Protein AF-A0AA37TZ13-F1 (a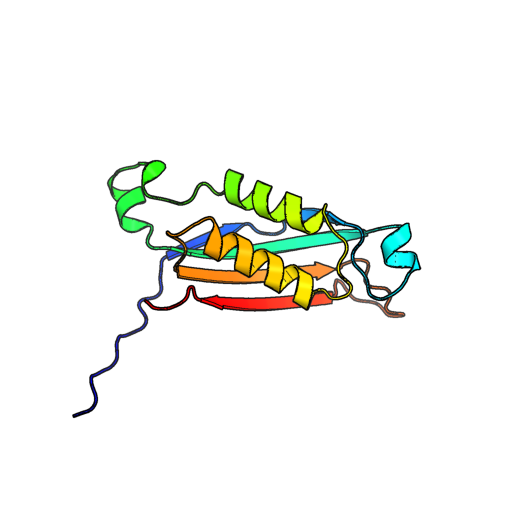fdb_monomer)

Foldseek 3Di:
DDDDDPPPPQADKDKDFFQKAWAQAAQDPVSNVPTDIKTKMKIFGAHCVVCVVVVDPVRDDDVVVLSVQLRCLRHDDYYHDLVVSQVVSQCSCVVVPVRGQKMKMKMWDCPPPDPDDDRIDMDIDIDGRDDD

Structure (mmCIF, N/CA/C/O backbone):
data_AF-A0AA37TZ13-F1
#
_entry.id   AF-A0AA37TZ13-F1
#
loop_
_atom_site.group_PDB
_atom_site.id
_atom_site.type_symbol
_atom_site.label_atom_id
_atom_site.label_alt_id
_atom_site.label_comp_id
_atom_site.label_asym_id
_atom_site.label_entity_id
_atom_site.label_seq_id
_atom_site.pdbx_PDB_ins_code
_atom_site.Cartn_x
_atom_site.Cartn_y
_atom_site.Cartn_z
_atom_site.occupancy
_atom_site.B_iso_or_equiv
_atom_site.auth_seq_id
_atom_site.auth_comp_id
_atom_site.auth_asym_id
_atom_site.auth_atom_id
_atom_site.pdbx_PDB_model_num
ATOM 1 N N . MET A 1 1 ? 8.936 -15.110 36.360 1.00 37.03 1 MET A N 1
ATOM 2 C CA . MET A 1 1 ? 7.497 -14.963 36.053 1.00 37.03 1 MET A CA 1
ATOM 3 C C . MET A 1 1 ? 7.391 -14.174 34.759 1.00 37.03 1 MET A C 1
ATOM 5 O O . MET A 1 1 ? 7.415 -12.952 34.793 1.00 37.03 1 MET A O 1
ATOM 9 N N . ASN A 1 2 ? 7.397 -14.872 33.621 1.00 35.38 2 ASN A N 1
ATOM 10 C CA . ASN A 1 2 ? 7.203 -14.239 32.319 1.00 35.38 2 ASN A CA 1
ATOM 11 C C . ASN A 1 2 ? 5.722 -13.897 32.187 1.00 35.38 2 ASN A C 1
ATOM 13 O O . ASN A 1 2 ? 4.879 -14.779 32.347 1.00 35.38 2 ASN A O 1
ATOM 17 N N . LYS A 1 3 ? 5.426 -12.617 31.952 1.00 43.28 3 LYS A N 1
ATOM 18 C CA . LYS A 1 3 ? 4.081 -12.150 31.627 1.00 43.28 3 LYS A CA 1
ATOM 19 C C . LYS A 1 3 ? 3.630 -12.870 30.356 1.00 43.28 3 LYS A C 1
ATOM 21 O O . LYS A 1 3 ? 4.223 -12.696 29.297 1.00 43.28 3 LYS A O 1
ATOM 26 N N . THR A 1 4 ? 2.620 -13.712 30.527 1.00 46.75 4 THR A N 1
ATOM 27 C CA . THR A 1 4 ? 1.656 -14.175 29.527 1.00 46.75 4 THR A CA 1
ATOM 28 C C . THR A 1 4 ? 1.424 -13.041 28.525 1.00 46.75 4 THR A C 1
ATOM 30 O O . THR A 1 4 ? 1.031 -11.950 28.915 1.00 46.75 4 THR A O 1
ATOM 33 N N . GLY A 1 5 ? 1.849 -13.194 27.274 1.00 44.72 5 GLY A N 1
ATOM 34 C CA . GLY A 1 5 ? 0.934 -13.722 26.272 1.00 44.72 5 GLY A CA 1
ATOM 35 C C . GLY A 1 5 ? -0.225 -12.751 26.052 1.00 44.72 5 GLY A C 1
ATOM 36 O O . GLY A 1 5 ? -1.370 -13.137 26.259 1.00 44.72 5 GLY A O 1
ATOM 37 N N . GLU A 1 6 ? 0.063 -11.493 25.695 1.00 51.00 6 GLU A N 1
ATOM 38 C CA . GLU A 1 6 ? -0.926 -10.686 24.983 1.00 51.00 6 GLU A CA 1
ATOM 39 C C . GLU A 1 6 ? -1.193 -11.429 23.680 1.00 51.00 6 GLU A C 1
ATOM 41 O O . GLU A 1 6 ? -0.370 -11.448 22.767 1.00 51.00 6 GLU A O 1
ATOM 46 N N . THR A 1 7 ? -2.300 -12.163 23.655 1.00 47.97 7 THR A N 1
ATOM 47 C CA . THR A 1 7 ? -2.877 -12.671 22.419 1.00 47.97 7 THR A CA 1
ATOM 48 C C . THR A 1 7 ? -3.028 -11.450 21.527 1.00 47.97 7 THR A C 1
ATOM 50 O O . THR A 1 7 ? -3.784 -10.549 21.883 1.00 47.97 7 THR A O 1
ATOM 53 N N . ASP A 1 8 ? -2.250 -11.384 20.448 1.00 55.31 8 ASP A N 1
ATOM 54 C CA . ASP A 1 8 ? -2.372 -10.361 19.413 1.00 55.31 8 ASP A CA 1
ATOM 55 C C . ASP A 1 8 ? -3.809 -10.494 18.901 1.00 55.31 8 ASP A C 1
ATOM 57 O O . ASP A 1 8 ? -4.141 -11.421 18.157 1.00 55.31 8 ASP A O 1
ATOM 61 N N . VAL A 1 9 ? -4.719 -9.693 19.460 1.00 58.94 9 VAL A N 1
ATOM 62 C CA . VAL A 1 9 ? -6.111 -9.690 19.033 1.00 58.94 9 VAL A CA 1
ATOM 63 C C . VAL A 1 9 ? -6.035 -9.286 17.573 1.00 58.94 9 VAL A C 1
ATOM 65 O O . VAL A 1 9 ? -5.458 -8.242 17.270 1.00 58.94 9 VAL A O 1
ATOM 68 N N . LEU A 1 10 ? -6.533 -10.138 16.672 1.00 67.62 10 LEU A N 1
ATOM 69 C CA . LEU A 1 10 ? -6.667 -9.775 15.266 1.00 67.62 10 LEU A CA 1
ATOM 70 C C . LEU A 1 10 ? -7.465 -8.471 15.230 1.00 67.62 10 LEU A C 1
ATOM 72 O O . LEU A 1 10 ? -8.646 -8.465 15.569 1.00 67.62 10 LEU A O 1
ATOM 76 N N . LEU A 1 11 ? -6.781 -7.368 14.928 1.00 82.75 11 LEU A N 1
ATOM 77 C CA . LEU A 1 11 ? -7.411 -6.069 14.749 1.00 82.75 11 LEU A CA 1
ATOM 78 C C . LEU A 1 11 ? -8.295 -6.123 13.502 1.00 82.75 11 LEU A C 1
ATOM 80 O O . LEU A 1 11 ? -8.002 -6.874 12.567 1.00 82.75 11 LEU A O 1
ATOM 84 N N . ASP A 1 12 ? -9.355 -5.316 13.492 1.00 95.62 12 ASP A N 1
ATOM 85 C CA . ASP 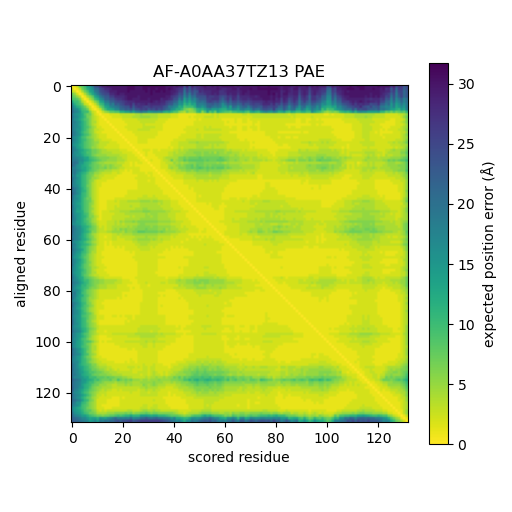A 1 12 ? -10.164 -5.128 12.292 1.00 95.62 12 ASP A CA 1
ATOM 86 C C . ASP A 1 12 ? -9.334 -4.436 11.196 1.00 95.62 12 ASP A C 1
ATOM 88 O O . ASP A 1 12 ? -8.225 -3.935 11.423 1.00 95.62 12 ASP A O 1
ATOM 92 N N . GLU A 1 13 ? -9.869 -4.409 9.976 1.00 96.44 13 GLU A N 1
ATOM 93 C CA . GLU A 1 13 ? -9.117 -3.971 8.808 1.00 96.44 13 GLU A CA 1
ATOM 94 C C . GLU A 1 13 ? -9.945 -3.098 7.863 1.00 96.44 13 GLU A C 1
ATOM 96 O O . GLU A 1 13 ? -11.090 -3.411 7.534 1.00 96.44 13 GLU A O 1
ATOM 101 N N . ILE A 1 14 ? -9.320 -2.028 7.365 1.00 98.06 14 ILE A N 1
ATOM 102 C CA . ILE A 1 14 ? -9.751 -1.323 6.152 1.00 98.06 14 ILE A CA 1
ATOM 103 C C . ILE A 1 14 ? -8.751 -1.644 5.042 1.00 98.06 14 ILE A C 1
ATOM 105 O O . ILE A 1 14 ? -7.546 -1.463 5.222 1.00 98.06 14 ILE A O 1
ATOM 109 N N . ALA A 1 15 ? -9.241 -2.062 3.874 1.00 98.56 15 ALA A N 1
ATOM 110 C CA . ALA A 1 15 ? -8.400 -2.373 2.723 1.00 98.56 15 ALA A CA 1
ATOM 111 C C . ALA A 1 15 ? -8.684 -1.446 1.532 1.00 98.56 15 ALA A C 1
ATOM 113 O O . ALA A 1 15 ? -9.830 -1.288 1.108 1.00 98.56 15 ALA A O 1
ATOM 114 N N . LEU A 1 16 ? -7.624 -0.876 0.954 1.00 98.75 16 LEU A N 1
ATOM 115 C CA . LEU A 1 16 ? -7.665 -0.156 -0.320 1.00 98.75 16 LEU A CA 1
ATOM 116 C C . LEU A 1 16 ? -6.916 -0.999 -1.344 1.00 98.75 16 LEU A C 1
ATOM 118 O O . LEU A 1 16 ? -5.692 -1.079 -1.288 1.00 98.75 16 LEU A O 1
ATOM 122 N N . LEU A 1 17 ? -7.630 -1.650 -2.259 1.00 98.75 17 LEU A N 1
ATOM 123 C CA . LEU A 1 17 ? -7.041 -2.639 -3.162 1.00 98.75 17 LEU A CA 1
ATOM 124 C C . LEU A 1 17 ? -6.910 -2.104 -4.584 1.00 98.75 17 LEU A C 1
ATOM 126 O O . LEU A 1 17 ? -7.843 -1.520 -5.134 1.00 98.75 17 LEU A O 1
ATOM 130 N N . GLY A 1 18 ? -5.762 -2.368 -5.204 1.00 98.50 18 GLY A N 1
ATOM 131 C CA . GLY A 1 18 ? -5.571 -2.160 -6.634 1.00 98.50 18 GLY A CA 1
ATOM 132 C C . GLY A 1 18 ? -5.605 -0.697 -7.074 1.00 98.50 18 GLY A C 1
ATOM 133 O O . GLY A 1 18 ? -6.014 -0.426 -8.204 1.00 98.50 18 GLY A O 1
ATOM 134 N N . MET A 1 19 ? -5.193 0.243 -6.219 1.00 98.75 19 MET A N 1
ATOM 135 C CA . MET A 1 19 ? -5.107 1.663 -6.567 1.00 98.75 19 MET A CA 1
ATOM 136 C C . MET A 1 19 ? -4.078 1.856 -7.680 1.00 98.75 19 MET A C 1
ATOM 138 O O . MET A 1 19 ? -2.949 1.384 -7.562 1.00 98.75 19 MET A O 1
ATOM 142 N N . ARG A 1 20 ? -4.454 2.521 -8.775 1.00 98.69 20 ARG A N 1
ATOM 143 C CA . ARG A 1 20 ? -3.611 2.626 -9.975 1.00 98.69 20 ARG A CA 1
ATOM 144 C C . ARG A 1 20 ? -3.141 4.052 -10.171 1.00 98.69 20 ARG A C 1
ATOM 146 O O . ARG A 1 20 ? -3.960 4.948 -10.341 1.00 98.69 20 ARG A O 1
ATOM 153 N N . PHE A 1 21 ? -1.829 4.217 -10.256 1.00 98.62 21 PHE A N 1
ATOM 154 C CA . PHE A 1 21 ? -1.184 5.514 -10.427 1.00 98.62 21 PHE A CA 1
ATOM 155 C C . PHE A 1 21 ? -0.178 5.463 -11.571 1.00 98.62 21 PHE A C 1
ATOM 157 O O . PHE A 1 21 ? 0.329 4.389 -11.911 1.00 98.62 21 PHE A O 1
ATOM 164 N N . TYR A 1 22 ? 0.123 6.619 -12.162 1.00 98.38 22 TYR A N 1
ATOM 165 C CA . TYR A 1 22 ? 1.224 6.754 -13.112 1.00 98.38 22 TYR A CA 1
ATOM 166 C C . TYR A 1 22 ? 2.406 7.425 -12.419 1.00 98.38 22 TYR A C 1
ATOM 168 O O . TYR A 1 22 ? 2.286 8.547 -11.940 1.00 98.38 22 TYR A O 1
ATOM 176 N N . GLY A 1 23 ? 3.541 6.738 -12.369 1.00 97.69 23 GLY A N 1
ATOM 177 C CA . GLY A 1 23 ? 4.727 7.212 -11.666 1.00 97.69 23 GLY A CA 1
ATOM 178 C C . GLY A 1 23 ? 5.984 7.050 -12.505 1.00 97.69 23 GLY A C 1
ATOM 179 O O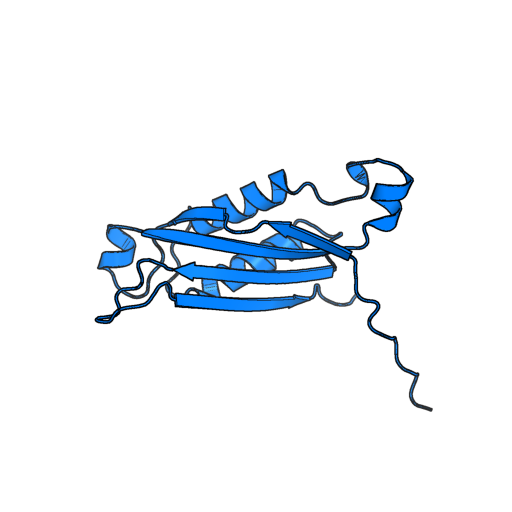 . GLY A 1 23 ? 6.020 6.312 -13.491 1.00 97.69 23 GLY A O 1
ATOM 180 N N . TYR A 1 24 ? 7.046 7.713 -12.068 1.00 98.00 24 TYR A N 1
ATOM 181 C CA . TYR A 1 24 ? 8.339 7.732 -12.755 1.00 98.00 24 TYR A CA 1
ATOM 182 C C . TYR A 1 24 ? 9.416 6.998 -11.944 1.00 98.00 24 TYR A C 1
ATOM 184 O O . TYR A 1 24 ? 10.590 7.353 -11.980 1.00 98.00 24 TYR A O 1
ATOM 192 N N . HIS A 1 25 ? 9.027 5.981 -11.166 1.00 97.62 25 HIS A N 1
ATOM 193 C CA . HIS A 1 25 ? 9.958 5.178 -10.369 1.00 97.62 25 HIS A CA 1
ATOM 194 C C . HIS A 1 25 ? 10.653 4.106 -11.221 1.00 97.62 25 HIS A C 1
ATOM 196 O O . HIS A 1 25 ? 10.075 3.534 -12.146 1.00 97.62 25 HIS A O 1
ATOM 202 N N . GLY A 1 26 ? 11.890 3.768 -10.870 1.00 96.50 26 GLY A N 1
ATOM 203 C CA . GLY A 1 26 ? 12.646 2.733 -11.568 1.00 96.50 26 GLY A CA 1
ATOM 204 C C . GLY A 1 26 ? 14.150 2.854 -11.386 1.00 96.50 26 GLY A C 1
ATOM 205 O O . GLY A 1 26 ? 14.697 3.941 -11.158 1.00 96.50 26 GLY A O 1
ATOM 206 N N . ALA A 1 27 ? 14.831 1.715 -11.485 1.00 94.50 27 ALA A N 1
ATOM 207 C CA . ALA A 1 27 ? 16.279 1.642 -11.361 1.00 94.50 27 ALA A CA 1
ATOM 208 C C . ALA A 1 27 ? 16.958 2.157 -12.635 1.00 94.50 27 ALA A C 1
ATOM 210 O O . ALA A 1 27 ? 17.990 2.833 -12.547 1.00 94.50 27 ALA A O 1
ATOM 211 N N . TYR A 1 28 ? 16.347 1.916 -13.796 1.00 94.12 28 TYR A N 1
ATOM 212 C CA . TYR A 1 28 ? 16.877 2.314 -15.094 1.00 94.12 28 TYR A CA 1
ATOM 213 C C . TYR A 1 28 ? 16.391 3.705 -15.500 1.00 94.12 28 TYR A C 1
ATOM 215 O O . TYR A 1 28 ? 15.2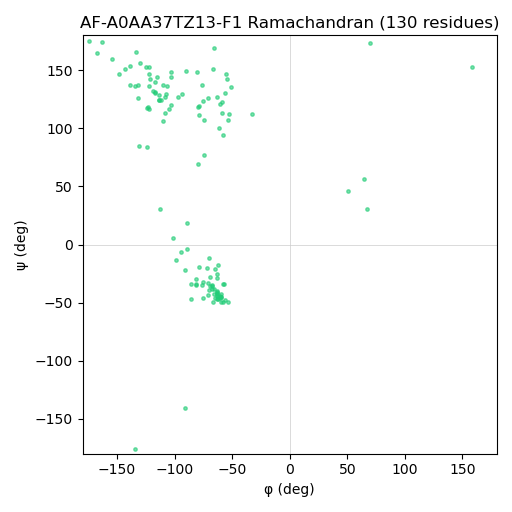99 4.138 -15.142 1.00 94.12 28 TYR A O 1
ATOM 223 N N . GLU A 1 29 ? 17.218 4.428 -16.251 1.00 91.88 29 GLU A N 1
ATOM 224 C CA . GLU A 1 29 ? 16.912 5.800 -16.660 1.00 91.88 29 GLU A CA 1
ATOM 225 C C . GLU A 1 29 ? 15.671 5.885 -17.554 1.00 91.88 29 GLU A C 1
ATOM 227 O O . GLU A 1 29 ? 14.808 6.724 -17.306 1.00 91.88 29 GLU A O 1
ATOM 232 N N . GLY A 1 30 ? 15.528 4.967 -18.517 1.00 91.19 30 GLY A N 1
ATOM 233 C CA . GLY A 1 30 ? 14.366 4.930 -19.409 1.00 91.19 30 GLY A CA 1
ATOM 234 C C . GLY A 1 30 ? 13.034 4.808 -18.661 1.00 91.19 30 GLY A C 1
ATOM 235 O O . GLY A 1 30 ? 12.053 5.431 -19.054 1.00 91.19 30 GLY A O 1
ATOM 236 N N . GLU A 1 31 ? 13.010 4.096 -17.529 1.00 92.44 31 GLU A N 1
ATOM 237 C CA . GLU A 1 31 ? 11.812 3.994 -16.685 1.00 92.44 31 GLU A CA 1
ATOM 238 C C . GLU A 1 31 ? 11.434 5.335 -16.054 1.00 92.44 31 GLU A C 1
ATOM 240 O O . GLU A 1 31 ? 10.254 5.657 -15.957 1.00 92.44 31 GLU A O 1
ATOM 245 N N . ARG A 1 32 ? 12.429 6.128 -15.638 1.00 91.69 32 ARG A N 1
ATOM 246 C CA . ARG A 1 32 ? 12.208 7.432 -14.998 1.00 91.69 32 ARG A CA 1
ATOM 247 C C . ARG A 1 32 ? 11.875 8.538 -15.996 1.00 91.69 32 ARG A C 1
ATOM 249 O O . ARG A 1 32 ? 11.328 9.555 -15.593 1.00 91.69 32 ARG A O 1
ATOM 256 N N . GLN A 1 33 ? 12.202 8.351 -17.273 1.00 92.00 33 GLN A N 1
ATOM 257 C CA . GLN A 1 33 ? 11.837 9.284 -18.342 1.00 92.00 33 GLN A CA 1
ATOM 258 C C . GLN A 1 33 ? 10.437 8.996 -18.896 1.00 92.00 33 GLN A C 1
ATOM 260 O O . GLN A 1 33 ? 9.638 9.914 -19.049 1.00 92.00 33 GLN A O 1
ATOM 265 N N . LEU A 1 34 ? 10.130 7.728 -19.188 1.00 95.12 34 LEU A N 1
ATOM 266 C CA . LEU A 1 34 ? 8.844 7.340 -19.778 1.00 95.12 34 LEU A CA 1
ATOM 267 C C . LEU A 1 34 ? 7.735 7.226 -18.728 1.00 95.12 34 LEU A C 1
ATOM 269 O O . LEU A 1 34 ? 6.580 7.542 -19.011 1.00 95.12 34 LEU A O 1
ATOM 273 N N . GLY A 1 35 ? 8.082 6.787 -17.518 1.00 96.31 35 GLY A N 1
ATOM 274 C CA . GLY A 1 35 ? 7.120 6.420 -16.488 1.00 96.31 35 GLY A CA 1
ATOM 275 C C . GLY A 1 35 ? 6.360 5.135 -16.819 1.00 96.31 35 GLY A C 1
ATOM 276 O O . GLY A 1 35 ? 6.514 4.535 -17.885 1.00 96.31 35 GLY A O 1
ATOM 277 N N . GLN A 1 36 ? 5.562 4.676 -15.862 1.00 97.56 36 GLN A N 1
ATOM 278 C CA . GLN A 1 36 ? 4.707 3.500 -16.008 1.00 97.56 36 GLN A CA 1
ATOM 279 C C . GLN A 1 36 ? 3.621 3.470 -14.929 1.00 97.56 36 GLN A C 1
ATOM 281 O O . GLN A 1 36 ? 3.611 4.276 -13.997 1.00 97.56 36 GLN A O 1
ATOM 286 N N . ARG A 1 37 ? 2.703 2.504 -15.043 1.00 97.69 37 ARG A N 1
ATOM 287 C CA . ARG A 1 37 ? 1.689 2.258 -14.015 1.00 97.69 37 ARG A CA 1
ATOM 288 C C . ARG A 1 37 ? 2.287 1.529 -12.814 1.00 97.69 37 ARG A C 1
ATOM 290 O O . ARG A 1 37 ? 3.001 0.543 -12.987 1.00 97.69 37 ARG A O 1
ATOM 297 N N . PHE A 1 38 ? 1.901 1.972 -11.625 1.00 98.62 38 PHE A N 1
ATOM 298 C CA . PHE A 1 38 ? 2.103 1.277 -10.357 1.00 98.62 38 PHE A CA 1
ATOM 299 C C . PHE A 1 38 ? 0.736 0.946 -9.771 1.00 98.62 38 PHE A C 1
ATOM 301 O O . PHE A 1 38 ? -0.192 1.756 -9.862 1.00 98.62 38 PHE A O 1
ATOM 308 N N . ILE A 1 39 ? 0.611 -0.250 -9.204 1.00 98.81 39 ILE A N 1
ATOM 309 C CA . ILE A 1 39 ? -0.608 -0.689 -8.526 1.00 98.81 39 ILE A CA 1
ATOM 310 C C . ILE A 1 39 ? -0.281 -0.831 -7.047 1.00 98.81 39 ILE A C 1
ATOM 312 O O . ILE A 1 39 ? 0.669 -1.524 -6.699 1.00 98.81 39 ILE A O 1
ATOM 316 N N . VAL A 1 40 ? -1.027 -0.151 -6.184 1.00 98.88 40 VAL A N 1
ATOM 317 C CA . VAL A 1 40 ? -0.802 -0.164 -4.738 1.00 98.88 40 VAL A CA 1
ATOM 318 C C . VAL A 1 40 ? -2.023 -0.732 -4.037 1.00 98.88 40 VAL A C 1
ATOM 320 O O . VAL A 1 40 ? -3.148 -0.302 -4.295 1.00 98.88 40 VAL A O 1
ATOM 323 N N . SER A 1 41 ? -1.788 -1.668 -3.123 1.00 98.94 41 SER A N 1
ATOM 324 C CA . SER A 1 41 ? -2.806 -2.182 -2.212 1.00 98.94 41 SER A CA 1
ATOM 325 C C . SER A 1 41 ? -2.360 -1.983 -0.768 1.00 98.94 41 SER A C 1
ATOM 327 O O . SER A 1 41 ? -1.200 -2.238 -0.436 1.00 98.94 41 SER A O 1
ATOM 329 N N . LEU A 1 42 ? -3.277 -1.525 0.080 1.00 98.88 42 LEU A N 1
ATOM 330 C CA . LEU A 1 42 ? -3.064 -1.326 1.508 1.00 98.88 42 LEU A CA 1
ATOM 331 C C . LEU A 1 42 ? -4.053 -2.151 2.316 1.00 98.88 42 LEU A C 1
ATOM 333 O O . LEU A 1 42 ? -5.232 -2.210 1.972 1.00 98.88 42 LEU A O 1
ATOM 337 N N . TRP A 1 43 ? -3.569 -2.688 3.429 1.00 98.62 43 TRP A N 1
ATOM 338 C CA . TRP A 1 43 ? -4.385 -3.255 4.495 1.00 98.62 43 TRP A CA 1
ATOM 339 C C . TRP A 1 43 ? -4.019 -2.546 5.795 1.00 98.62 43 TRP A C 1
ATOM 341 O O . TRP A 1 43 ? -2.853 -2.567 6.199 1.00 98.62 43 TRP A O 1
ATOM 351 N N . LEU A 1 44 ? -4.986 -1.852 6.386 1.00 98.12 44 LEU A N 1
ATOM 352 C CA . LEU A 1 44 ? -4.807 -0.967 7.533 1.00 98.12 44 LEU A CA 1
ATOM 353 C C . LEU A 1 44 ? -5.426 -1.633 8.760 1.00 98.12 44 LEU A C 1
ATOM 355 O O . LEU A 1 44 ? -6.646 -1.760 8.817 1.00 98.12 44 LEU A O 1
ATOM 359 N N . SER A 1 45 ? -4.610 -2.019 9.739 1.00 97.50 45 SER A N 1
ATOM 360 C CA . SER A 1 45 ? -5.108 -2.592 10.993 1.00 97.50 45 SER A CA 1
ATOM 361 C C . SER A 1 45 ? -5.584 -1.479 11.924 1.00 97.50 45 SER A C 1
ATOM 363 O O . SER A 1 45 ? -4.785 -0.627 12.335 1.00 97.50 45 SER A O 1
ATOM 365 N N . ILE A 1 46 ? -6.866 -1.490 12.274 1.00 94.81 46 ILE A N 1
ATOM 366 C CA . ILE A 1 46 ? -7.557 -0.449 13.045 1.00 94.81 46 ILE A CA 1
ATOM 367 C C . ILE A 1 46 ? -8.670 -1.093 13.884 1.00 94.81 46 ILE A C 1
ATOM 369 O O . ILE A 1 46 ? -9.268 -2.070 13.466 1.00 94.81 46 ILE A O 1
ATOM 373 N N . ASP A 1 47 ? -8.954 -0.569 15.077 1.00 94.81 47 ASP A N 1
ATOM 374 C CA . ASP A 1 47 ? -10.157 -0.959 15.829 1.00 94.81 47 ASP A CA 1
ATOM 375 C C . ASP A 1 47 ? -11.368 -0.220 15.244 1.00 94.81 47 ASP A C 1
ATOM 377 O O . ASP A 1 47 ? -11.463 1.007 15.361 1.00 94.81 47 ASP A O 1
ATOM 381 N N . LEU A 1 48 ? -12.275 -0.952 14.593 1.00 96.12 48 LEU A N 1
ATOM 382 C CA . LEU A 1 48 ? -13.456 -0.378 13.941 1.00 96.12 48 LEU A CA 1
ATOM 383 C C . LEU A 1 48 ? -14.695 -0.404 14.830 1.00 96.12 48 LEU A C 1
ATOM 385 O O . LEU A 1 48 ? -15.723 0.175 14.463 1.00 96.12 48 LEU A O 1
ATOM 389 N N . ARG A 1 49 ? -14.622 -1.035 16.004 1.00 95.56 49 ARG A N 1
ATOM 390 C CA . ARG A 1 49 ? -15.789 -1.284 16.849 1.00 95.56 49 ARG A CA 1
ATOM 391 C C . ARG A 1 49 ? -16.506 0.003 17.234 1.00 95.56 49 ARG A C 1
ATOM 393 O O . ARG A 1 49 ? -17.716 0.104 17.065 1.00 95.56 49 ARG A O 1
ATOM 400 N N . ARG A 1 50 ? -15.759 1.002 17.715 1.00 95.50 50 ARG A N 1
ATOM 401 C CA . ARG A 1 50 ? -16.337 2.281 18.163 1.00 95.50 50 ARG A CA 1
ATOM 402 C C . ARG A 1 50 ? -17.012 3.042 17.027 1.00 95.50 50 ARG A C 1
ATOM 404 O O . ARG A 1 50 ? -18.081 3.603 17.235 1.00 95.50 50 ARG A O 1
ATOM 411 N N . ALA A 1 51 ? -16.396 3.054 15.845 1.00 97.00 51 ALA A N 1
ATOM 412 C CA . ALA A 1 51 ? -16.977 3.687 14.669 1.00 97.00 51 ALA A CA 1
ATOM 413 C C . ALA A 1 51 ? -18.251 2.964 14.218 1.00 97.00 51 ALA A C 1
ATOM 415 O O . ALA A 1 51 ? -19.242 3.621 13.930 1.00 97.00 51 ALA A O 1
ATOM 416 N N . GLY A 1 52 ? -18.253 1.626 14.223 1.00 97.69 52 GLY A N 1
ATOM 417 C CA . GLY A 1 52 ? -19.421 0.824 13.850 1.00 97.69 52 GLY A CA 1
ATOM 418 C C . GLY A 1 52 ? -20.583 0.908 14.845 1.00 97.69 52 GLY A C 1
ATOM 419 O O . GLY A 1 52 ? -21.736 0.912 14.431 1.00 97.69 52 GLY A O 1
ATOM 420 N N . GLU A 1 53 ? -20.302 1.003 16.148 1.00 98.06 53 GLU A N 1
ATOM 421 C CA . GLU A 1 53 ? -21.334 1.171 17.184 1.00 98.06 53 GLU A CA 1
ATOM 422 C C . GLU A 1 53 ? -21.971 2.572 17.155 1.00 98.06 53 GLU A C 1
ATOM 424 O O . GLU A 1 53 ? -23.152 2.713 17.471 1.00 98.06 53 GLU A O 1
ATOM 429 N N . ALA A 1 54 ? -21.199 3.601 16.789 1.00 97.94 54 ALA A N 1
ATOM 430 C CA . ALA A 1 54 ? -21.644 4.996 16.793 1.00 97.94 54 ALA A CA 1
ATOM 431 C C . ALA A 1 54 ? -22.083 5.533 15.419 1.00 97.94 54 ALA A C 1
ATOM 433 O O . ALA A 1 54 ? -22.670 6.610 15.371 1.00 97.94 54 ALA A O 1
ATOM 434 N N . ASP A 1 55 ? -21.783 4.814 14.334 1.00 97.00 55 ASP A N 1
ATOM 435 C CA . ASP A 1 55 ? -21.939 5.272 12.946 1.00 97.00 55 ASP A CA 1
ATOM 436 C C . ASP A 1 55 ? -21.296 6.656 12.700 1.00 97.00 55 ASP A C 1
ATOM 438 O O . ASP A 1 55 ? -21.896 7.568 12.133 1.00 97.00 55 ASP A O 1
ATOM 442 N N . ASP A 1 56 ? -2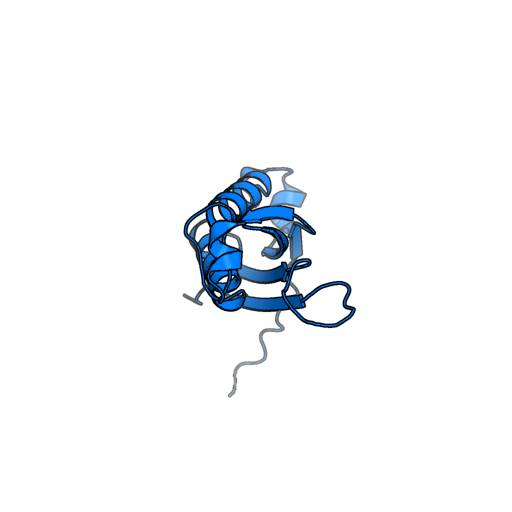0.061 6.834 13.187 1.00 95.19 56 ASP A N 1
ATOM 443 C CA . ASP A 1 56 ? -19.350 8.121 13.177 1.00 95.19 56 ASP A CA 1
ATOM 444 C C . ASP A 1 56 ? -18.008 8.031 12.433 1.00 95.19 56 ASP A C 1
ATOM 446 O O . ASP A 1 56 ? -17.071 7.344 12.856 1.00 95.19 56 ASP A O 1
ATOM 450 N N . LEU A 1 57 ? -17.894 8.789 11.336 1.00 92.94 57 LEU A N 1
ATOM 451 C CA . LEU A 1 57 ? -16.681 8.886 10.519 1.00 92.94 57 LEU A CA 1
ATOM 452 C C . LEU A 1 57 ? -15.493 9.484 11.295 1.00 92.94 57 LEU A C 1
ATOM 454 O O . LEU A 1 57 ? -14.344 9.176 10.983 1.00 92.94 57 LEU A O 1
ATOM 458 N N . GLY A 1 58 ? -15.750 10.294 12.326 1.00 93.62 58 GLY A N 1
ATOM 459 C CA . GLY A 1 58 ? -14.723 10.868 13.197 1.00 93.62 58 GLY A CA 1
ATOM 460 C C . GLY A 1 58 ? -14.043 9.851 14.120 1.00 93.62 58 GLY A C 1
ATOM 461 O O . GLY A 1 58 ? -13.024 10.170 14.734 1.00 93.62 58 GLY A O 1
ATOM 462 N N . LEU A 1 59 ? -14.581 8.630 14.218 1.00 95.06 59 LEU A N 1
ATOM 463 C CA . LEU A 1 59 ? -14.026 7.538 15.024 1.00 95.06 59 LEU A CA 1
ATOM 464 C C . LEU A 1 59 ? -13.263 6.496 14.194 1.00 95.06 59 LEU A C 1
ATOM 466 O O . LEU A 1 59 ? -12.835 5.481 14.742 1.00 95.06 59 LEU A O 1
ATOM 470 N N . THR A 1 60 ? -13.085 6.731 12.893 1.00 96.50 60 THR A N 1
ATOM 471 C CA . THR A 1 60 ? -12.338 5.851 11.987 1.00 96.50 60 THR A CA 1
ATOM 472 C C . THR A 1 60 ? -11.390 6.654 11.094 1.00 96.50 60 THR A C 1
ATOM 474 O O . THR A 1 60 ? -11.223 7.863 11.246 1.00 96.50 60 THR A O 1
ATOM 477 N N . VAL A 1 61 ? -10.723 5.971 10.169 1.00 96.38 61 VAL A N 1
ATOM 478 C CA . VAL A 1 61 ? -9.879 6.586 9.147 1.00 96.38 61 VAL A CA 1
ATOM 479 C C . VAL A 1 61 ? -10.692 6.814 7.880 1.00 96.38 61 VAL A C 1
ATOM 481 O O . VAL A 1 61 ? -11.310 5.894 7.342 1.00 96.38 61 VAL A O 1
ATOM 484 N N . ASN A 1 62 ? -10.629 8.035 7.355 1.00 97.31 62 ASN A N 1
ATOM 485 C CA . ASN A 1 62 ? -11.165 8.347 6.040 1.00 97.31 62 ASN A CA 1
ATOM 486 C C . ASN A 1 62 ? -10.249 7.774 4.946 1.00 97.31 62 ASN A C 1
ATOM 488 O O . ASN A 1 62 ? -9.163 8.287 4.672 1.00 97.31 62 ASN A O 1
ATOM 492 N N . TYR A 1 63 ? -10.697 6.709 4.286 1.00 96.12 63 TYR A N 1
ATOM 493 C CA . TYR A 1 63 ? -9.944 6.056 3.215 1.00 96.12 63 TYR A CA 1
ATOM 494 C C . TYR A 1 63 ? -9.737 6.950 1.978 1.00 96.12 63 TYR A C 1
ATOM 496 O O . TYR A 1 63 ? -8.798 6.708 1.221 1.00 96.12 63 TYR A O 1
ATOM 504 N N . ALA A 1 64 ? -10.548 7.995 1.766 1.00 98.12 64 ALA A N 1
ATOM 505 C CA . ALA A 1 64 ? -10.306 8.955 0.686 1.00 98.12 64 ALA A CA 1
ATOM 506 C C . ALA A 1 64 ? -9.030 9.776 0.942 1.00 98.12 64 ALA A C 1
ATOM 508 O O . ALA A 1 64 ? -8.245 10.001 0.019 1.00 98.12 64 ALA A O 1
ATOM 509 N N . ASP A 1 65 ? -8.781 10.144 2.201 1.00 98.44 65 ASP A N 1
ATOM 510 C CA . ASP A 1 65 ? -7.569 10.865 2.596 1.00 98.44 65 ASP A CA 1
ATOM 511 C C . ASP A 1 65 ? -6.338 9.952 2.495 1.00 98.44 65 ASP A C 1
ATOM 513 O O . ASP A 1 65 ? -5.293 10.367 1.990 1.00 98.44 65 ASP A O 1
ATOM 517 N N . VAL A 1 66 ? -6.475 8.671 2.869 1.00 98.69 66 VAL A N 1
ATOM 518 C CA . VAL A 1 66 ? -5.416 7.663 2.670 1.00 98.69 66 VAL A CA 1
ATOM 519 C C . VAL A 1 66 ? -5.088 7.496 1.185 1.00 98.69 66 VAL A C 1
ATOM 521 O O . VAL A 1 66 ? -3.913 7.506 0.813 1.00 98.69 66 VAL A O 1
ATOM 524 N N . TYR A 1 67 ? -6.100 7.378 0.320 1.00 98.81 67 TYR A N 1
ATOM 525 C CA . TYR A 1 67 ? -5.900 7.293 -1.129 1.00 98.81 67 TYR A CA 1
ATOM 526 C C . TYR A 1 67 ? -5.115 8.503 -1.653 1.00 98.81 67 TYR A C 1
ATOM 528 O O . TYR A 1 67 ? -4.136 8.334 -2.381 1.00 98.81 67 TYR A O 1
ATOM 536 N N . ALA A 1 68 ? -5.509 9.718 -1.257 1.00 98.81 68 ALA A N 1
ATOM 537 C CA . ALA A 1 68 ? -4.850 10.949 -1.685 1.00 98.81 68 ALA A CA 1
ATOM 538 C C . ALA A 1 68 ? -3.386 11.024 -1.210 1.00 98.81 68 ALA A C 1
ATOM 540 O O . ALA A 1 68 ? -2.504 11.428 -1.976 1.00 98.81 68 ALA A O 1
ATOM 541 N N . ALA A 1 69 ? -3.103 10.585 0.021 1.00 98.75 69 ALA A N 1
ATOM 542 C CA . ALA A 1 69 ? -1.741 10.503 0.545 1.00 98.75 69 ALA A CA 1
ATOM 543 C C . ALA A 1 69 ? -0.875 9.531 -0.275 1.00 98.75 69 ALA A C 1
ATOM 545 O O . ALA A 1 69 ? 0.244 9.872 -0.669 1.00 98.75 69 ALA A O 1
ATOM 546 N N . VAL A 1 70 ? -1.405 8.348 -0.603 1.00 98.81 70 VAL A N 1
ATOM 547 C CA . VAL A 1 70 ? -0.716 7.363 -1.454 1.00 98.81 70 VAL A CA 1
ATOM 548 C C . VAL A 1 70 ? -0.487 7.920 -2.856 1.00 98.81 70 VAL A C 1
ATOM 550 O O . VAL A 1 70 ? 0.636 7.844 -3.358 1.00 98.81 70 VAL A O 1
ATOM 553 N N . GLN A 1 71 ? -1.508 8.527 -3.468 1.00 98.81 71 GLN A N 1
ATOM 554 C CA . GLN A 1 71 ? -1.408 9.137 -4.794 1.00 98.81 71 GLN A CA 1
ATOM 555 C C . GLN A 1 71 ? -0.256 10.141 -4.852 1.00 98.81 71 GLN A C 1
ATOM 557 O O . GLN A 1 71 ? 0.609 10.047 -5.722 1.00 98.81 71 GLN A O 1
ATOM 562 N N . LYS A 1 72 ? -0.190 11.056 -3.880 1.00 98.75 72 LYS A N 1
ATOM 563 C CA . LYS A 1 72 ? 0.860 12.078 -3.803 1.00 98.75 72 LYS A CA 1
ATOM 564 C C . LYS A 1 72 ? 2.268 11.480 -3.739 1.00 98.75 72 LYS A C 1
ATOM 566 O O . LYS A 1 72 ? 3.212 12.079 -4.251 1.00 98.75 72 LYS A O 1
ATOM 571 N N . ILE A 1 73 ? 2.428 10.325 -3.098 1.00 98.69 73 ILE A N 1
ATOM 572 C CA . ILE A 1 73 ? 3.722 9.642 -2.998 1.00 98.69 73 ILE A CA 1
ATOM 573 C C . ILE A 1 73 ? 4.090 8.973 -4.326 1.00 98.69 73 ILE A C 1
ATOM 575 O O . ILE A 1 73 ? 5.230 9.110 -4.769 1.00 98.69 73 ILE A O 1
ATOM 579 N N . VAL A 1 74 ? 3.149 8.262 -4.952 1.00 98.62 74 VAL A N 1
ATOM 580 C CA . VAL A 1 74 ? 3.405 7.482 -6.178 1.00 98.62 74 VAL A CA 1
ATOM 581 C C . VAL A 1 74 ? 3.527 8.375 -7.422 1.00 98.62 74 VAL A C 1
ATOM 583 O O . VAL A 1 74 ? 4.287 8.077 -8.338 1.00 98.62 74 VAL A O 1
ATOM 586 N N . GLU A 1 75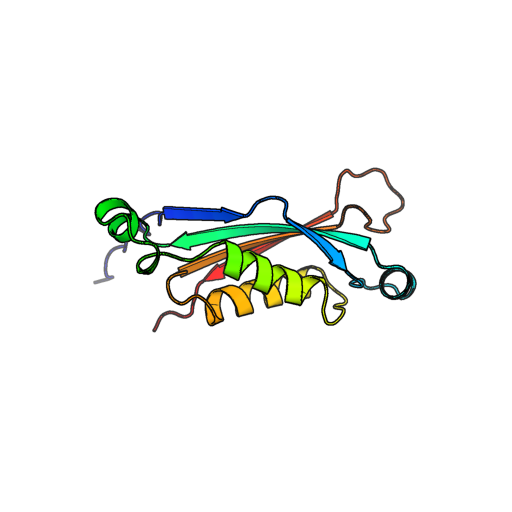 ? 2.814 9.497 -7.466 1.00 98.56 75 GLU A N 1
ATOM 587 C CA . GLU A 1 75 ? 2.915 10.480 -8.557 1.00 98.56 75 GLU A CA 1
ATOM 588 C C . GLU A 1 75 ? 4.002 11.541 -8.291 1.00 98.56 75 GLU A C 1
ATOM 590 O O . GLU A 1 75 ? 4.258 12.407 -9.127 1.00 98.56 75 GLU A O 1
ATOM 595 N N . GLY A 1 76 ? 4.636 11.485 -7.116 1.00 97.88 76 GLY A N 1
ATOM 596 C CA . GLY A 1 76 ? 5.611 12.461 -6.644 1.00 97.88 76 GLY A CA 1
ATOM 597 C C . GLY A 1 76 ? 7.060 12.135 -7.010 1.00 97.88 76 GLY A C 1
ATOM 598 O O . GLY A 1 76 ? 7.388 11.706 -8.115 1.00 97.88 76 GLY A O 1
ATOM 599 N N . GLU A 1 77 ? 7.965 12.392 -6.060 1.00 96.06 77 GLU A N 1
ATOM 600 C CA . GLU A 1 77 ? 9.409 12.250 -6.258 1.00 96.06 77 GLU A CA 1
ATOM 601 C C . GLU A 1 77 ? 9.793 10.807 -6.659 1.00 96.06 77 GLU A C 1
ATOM 603 O O . GLU A 1 77 ? 9.546 9.864 -5.892 1.00 96.06 77 GLU A O 1
ATOM 608 N N . PRO A 1 78 ? 10.463 10.616 -7.813 1.00 95.94 78 PRO A N 1
ATOM 609 C CA . PRO A 1 78 ? 10.913 9.307 -8.257 1.00 95.94 78 PRO A CA 1
ATOM 610 C C . PRO A 1 78 ? 11.774 8.583 -7.223 1.00 95.94 78 PRO A C 1
ATOM 612 O O . PRO A 1 78 ? 12.651 9.151 -6.572 1.00 95.94 78 PRO A O 1
ATOM 615 N N . LYS A 1 79 ? 11.580 7.269 -7.138 1.00 97.19 79 LYS A N 1
ATOM 616 C CA . LYS A 1 79 ? 12.385 6.355 -6.322 1.00 97.19 79 LYS A CA 1
ATOM 617 C C . LYS A 1 79 ? 12.966 5.288 -7.231 1.00 97.19 79 LYS A C 1
ATOM 619 O O . LYS A 1 79 ? 12.409 4.976 -8.280 1.00 97.19 79 LYS A O 1
ATOM 624 N N . ARG A 1 80 ? 14.110 4.731 -6.840 1.00 96.75 80 ARG A N 1
ATOM 625 C CA . ARG A 1 80 ? 14.776 3.686 -7.632 1.00 96.75 80 ARG A CA 1
ATOM 626 C C . ARG A 1 80 ? 14.173 2.301 -7.410 1.00 96.75 80 ARG A C 1
ATOM 628 O O . ARG A 1 80 ? 14.229 1.475 -8.311 1.00 96.75 80 ARG A O 1
ATOM 635 N N . LEU A 1 81 ? 13.626 2.064 -6.219 1.00 98.00 81 LEU A N 1
ATOM 636 C CA . LEU A 1 81 ? 13.226 0.754 -5.715 1.00 98.00 81 LEU A CA 1
ATOM 637 C C . LEU A 1 81 ? 11.739 0.746 -5.360 1.00 98.00 81 LEU A C 1
ATOM 639 O O . LEU A 1 81 ? 11.222 1.756 -4.872 1.00 98.00 81 LEU A O 1
ATOM 643 N N . LEU A 1 82 ? 11.081 -0.398 -5.552 1.00 98.31 82 LEU A N 1
ATOM 644 C CA . LEU A 1 82 ? 9.704 -0.594 -5.091 1.00 98.31 82 LEU A CA 1
ATOM 645 C C . LEU A 1 82 ? 9.650 -0.621 -3.564 1.00 98.31 82 LEU A C 1
ATOM 647 O O . LEU A 1 82 ? 8.723 -0.091 -2.968 1.00 98.31 82 LEU A O 1
ATOM 651 N N . GLU A 1 83 ? 10.682 -1.170 -2.933 1.00 98.62 83 GLU A N 1
ATOM 652 C CA . GLU A 1 83 ? 10.866 -1.239 -1.488 1.00 98.62 83 GLU A CA 1
ATOM 653 C C . GLU A 1 83 ? 10.892 0.160 -0.875 1.00 98.62 83 GLU A C 1
ATOM 655 O O . GLU A 1 83 ? 10.206 0.416 0.107 1.00 98.62 83 GLU A O 1
ATOM 660 N N . ALA A 1 84 ? 11.628 1.091 -1.490 1.00 98.69 84 ALA A N 1
ATOM 661 C CA . ALA A 1 84 ? 11.688 2.477 -1.033 1.00 98.69 84 ALA A CA 1
ATOM 662 C C . ALA A 1 84 ? 10.345 3.204 -1.208 1.00 98.69 84 ALA A C 1
ATOM 664 O O . ALA A 1 84 ? 9.983 4.035 -0.377 1.00 98.69 84 ALA A O 1
ATOM 665 N N . LEU A 1 85 ? 9.608 2.895 -2.281 1.00 98.62 85 LEU A N 1
ATOM 666 C CA . LEU A 1 85 ? 8.268 3.431 -2.501 1.00 98.62 85 LEU A CA 1
ATOM 667 C C . LEU A 1 85 ? 7.281 2.893 -1.454 1.00 98.62 85 LEU A C 1
ATOM 669 O O . LEU A 1 85 ? 6.596 3.678 -0.803 1.00 98.62 85 LEU A O 1
ATOM 673 N N . ALA A 1 86 ? 7.264 1.578 -1.239 1.00 98.88 86 ALA A N 1
ATOM 674 C CA . ALA A 1 86 ? 6.430 0.928 -0.236 1.00 98.88 86 ALA A CA 1
ATOM 675 C C . ALA A 1 86 ? 6.746 1.430 1.182 1.00 98.88 86 ALA A C 1
ATOM 677 O O . ALA A 1 86 ? 5.828 1.735 1.940 1.00 98.88 86 ALA A O 1
ATOM 678 N N . GLU A 1 87 ? 8.030 1.584 1.525 1.00 98.81 87 GLU A N 1
ATOM 679 C CA . GLU A 1 87 ? 8.466 2.120 2.819 1.00 98.81 87 GLU A CA 1
ATOM 680 C C . GLU A 1 87 ? 7.958 3.547 3.028 1.00 98.81 87 GLU A C 1
ATOM 682 O O . GLU A 1 87 ? 7.431 3.868 4.091 1.00 98.81 87 GLU A O 1
ATOM 687 N N . ARG A 1 88 ? 8.060 4.398 1.999 1.00 98.75 88 ARG A N 1
ATOM 688 C CA . ARG A 1 88 ? 7.571 5.775 2.079 1.00 98.75 88 ARG A CA 1
ATOM 689 C C . ARG A 1 88 ? 6.060 5.824 2.283 1.00 98.75 88 ARG A C 1
ATOM 691 O O . ARG A 1 88 ? 5.598 6.615 3.099 1.00 98.75 88 ARG A O 1
ATOM 698 N N . ILE A 1 89 ? 5.313 4.975 1.579 1.00 98.81 89 ILE A N 1
ATOM 699 C CA . ILE A 1 89 ? 3.864 4.843 1.762 1.00 98.81 89 ILE A CA 1
ATOM 700 C C . ILE A 1 89 ? 3.549 4.421 3.199 1.00 98.81 89 ILE A C 1
ATOM 702 O O . ILE A 1 89 ? 2.753 5.083 3.859 1.00 98.81 89 ILE A O 1
ATOM 706 N N . ALA A 1 90 ? 4.207 3.379 3.713 1.00 98.75 90 ALA A N 1
ATOM 707 C CA . ALA A 1 90 ? 3.972 2.894 5.070 1.00 98.75 90 ALA A CA 1
ATOM 708 C C . ALA A 1 90 ? 4.262 3.966 6.132 1.00 98.75 90 ALA A C 1
ATOM 710 O O . ALA A 1 90 ? 3.457 4.165 7.039 1.00 98.75 90 ALA A O 1
ATOM 711 N N . GLN A 1 91 ? 5.384 4.680 6.004 1.00 98.44 91 GLN A N 1
ATOM 712 C CA . GLN A 1 91 ? 5.769 5.753 6.924 1.00 98.44 91 GLN A CA 1
ATOM 713 C C . GLN A 1 91 ? 4.776 6.914 6.908 1.00 98.44 91 GLN A C 1
ATOM 715 O O . GLN A 1 91 ? 4.398 7.401 7.970 1.00 98.44 91 GLN A O 1
ATOM 720 N N . THR A 1 92 ? 4.336 7.349 5.724 1.00 98.56 92 THR A N 1
ATOM 721 C CA . THR A 1 92 ? 3.338 8.417 5.616 1.00 98.56 92 THR A CA 1
ATOM 722 C C . THR A 1 92 ? 1.998 7.977 6.197 1.00 98.56 92 THR A C 1
ATOM 724 O O . THR A 1 92 ? 1.431 8.706 7.001 1.00 98.56 92 THR A O 1
ATOM 727 N N . VAL A 1 93 ? 1.523 6.772 5.871 1.00 98.50 93 VAL A N 1
ATOM 728 C CA . VAL A 1 93 ? 0.240 6.268 6.381 1.00 98.50 93 VAL A CA 1
ATOM 729 C C . VAL A 1 93 ? 0.260 6.133 7.909 1.00 98.50 93 VAL A C 1
ATOM 731 O O . VAL A 1 93 ? -0.642 6.618 8.582 1.00 98.50 93 VAL A O 1
ATOM 734 N N . LEU A 1 94 ? 1.303 5.538 8.489 1.00 98.06 94 LEU A N 1
ATOM 735 C CA . LEU A 1 94 ? 1.399 5.415 9.949 1.00 98.06 94 LEU A CA 1
ATOM 736 C C . LEU A 1 94 ? 1.628 6.765 10.651 1.00 98.06 94 LEU A C 1
ATOM 738 O O . LEU A 1 94 ? 1.239 6.919 11.804 1.00 98.06 94 LEU A O 1
ATOM 742 N N . GLY A 1 95 ? 2.263 7.732 9.982 1.00 97.62 95 GLY A N 1
ATOM 743 C CA . GLY A 1 95 ? 2.538 9.056 10.544 1.00 97.62 95 GLY A CA 1
ATOM 744 C C . GLY A 1 95 ? 1.357 10.028 10.478 1.00 97.62 95 GLY A C 1
ATOM 745 O O . GLY A 1 95 ? 1.187 10.835 11.388 1.00 97.62 95 GLY A O 1
ATOM 746 N N . GLU A 1 96 ? 0.546 9.965 9.420 1.00 97.75 96 GLU A N 1
ATOM 747 C CA . GLU A 1 96 ? -0.582 10.884 9.198 1.00 97.75 96 GLU A CA 1
ATOM 748 C C . GLU A 1 96 ? -1.903 10.372 9.793 1.00 97.75 96 GLU A C 1
ATOM 750 O O . GLU A 1 96 ? -2.787 11.179 10.079 1.00 97.75 96 GLU A O 1
ATOM 755 N N . PHE A 1 97 ? -2.039 9.060 10.032 1.00 97.25 97 PHE A N 1
ATOM 756 C CA . PHE A 1 97 ? -3.283 8.440 10.505 1.00 97.25 97 PHE A CA 1
ATOM 757 C C . PHE A 1 97 ? -3.069 7.654 11.818 1.00 97.25 97 PHE A C 1
ATOM 759 O O . PHE A 1 97 ? -2.930 6.430 11.795 1.00 97.25 97 PHE A O 1
ATOM 766 N N . PRO A 1 98 ? -3.103 8.321 12.991 1.00 94.94 98 PRO A N 1
ATOM 767 C CA . PRO A 1 98 ? -2.753 7.717 14.287 1.00 94.94 98 PRO A CA 1
ATOM 768 C C . PRO A 1 98 ? -3.635 6.548 14.752 1.00 94.94 98 PRO A C 1
ATOM 770 O O . PRO A 1 98 ? -3.247 5.799 15.646 1.00 94.94 98 PRO A O 1
ATOM 773 N N . LEU A 1 99 ? -4.835 6.390 14.183 1.00 95.38 99 LEU A N 1
ATOM 774 C CA . LEU A 1 99 ? -5.716 5.256 14.488 1.00 95.38 99 LEU A CA 1
ATOM 775 C C . LEU A 1 99 ? -5.204 3.937 13.883 1.00 95.38 99 LEU A C 1
ATOM 777 O O . LEU A 1 99 ? -5.579 2.862 14.354 1.00 95.38 99 LEU A O 1
ATOM 781 N N . ILE A 1 100 ? -4.342 4.006 12.864 1.00 96.38 100 ILE A N 1
ATOM 782 C CA . ILE A 1 100 ? -3.771 2.834 12.198 1.00 96.38 100 ILE A CA 1
ATOM 783 C C . ILE A 1 100 ? -2.636 2.276 13.056 1.00 96.38 100 ILE A C 1
ATOM 785 O O . ILE A 1 100 ? -1.621 2.930 13.294 1.00 96.38 100 ILE A O 1
ATOM 789 N N . ARG A 1 101 ? -2.782 1.027 13.502 1.00 96.12 101 ARG A N 1
ATOM 790 C CA . ARG A 1 101 ? -1.789 0.345 14.350 1.00 96.12 101 ARG A CA 1
ATOM 791 C C . ARG A 1 101 ? -0.695 -0.331 13.544 1.00 96.12 101 ARG A C 1
ATOM 793 O O . ARG A 1 101 ? 0.454 -0.407 13.980 1.00 96.12 101 ARG A O 1
ATOM 800 N N . SER A 1 102 ? -1.047 -0.838 12.375 1.00 97.50 102 SER A N 1
ATOM 801 C CA . SER A 1 102 ? -0.103 -1.403 11.426 1.00 97.50 102 SER A CA 1
ATOM 802 C C . SER A 1 102 ? -0.654 -1.316 10.015 1.00 97.50 102 SER A C 1
ATOM 804 O O . SER A 1 102 ? -1.857 -1.167 9.807 1.00 97.50 102 SER A O 1
ATOM 806 N N . VAL A 1 103 ? 0.245 -1.395 9.044 1.00 98.50 103 VAL A N 1
ATOM 807 C CA . VAL A 1 103 ? -0.093 -1.388 7.628 1.00 98.50 103 VAL A CA 1
ATOM 808 C C . VAL A 1 103 ? 0.678 -2.478 6.903 1.00 98.50 103 VAL A C 1
ATOM 810 O O . VAL A 1 103 ? 1.887 -2.653 7.098 1.00 98.50 103 VAL A O 1
ATOM 813 N N . VAL A 1 104 ? -0.023 -3.194 6.033 1.00 98.81 104 VAL A N 1
ATOM 814 C CA . VAL A 1 104 ? 0.595 -3.953 4.950 1.00 98.81 104 VAL A CA 1
ATOM 815 C C . VAL A 1 104 ? 0.526 -3.107 3.689 1.00 98.81 104 VAL A C 1
ATOM 817 O O . VAL A 1 104 ? -0.554 -2.666 3.301 1.00 98.81 104 VAL A O 1
ATOM 820 N N . VAL A 1 105 ? 1.670 -2.904 3.042 1.00 98.88 105 VAL A N 1
ATOM 821 C CA . VAL A 1 105 ? 1.767 -2.208 1.755 1.00 98.88 105 VAL A CA 1
ATOM 822 C C . VAL A 1 105 ? 2.217 -3.201 0.704 1.00 98.88 105 VAL A C 1
ATOM 824 O O . VAL A 1 105 ? 3.278 -3.809 0.848 1.00 98.88 105 VAL A O 1
ATOM 827 N N . GLU A 1 106 ? 1.441 -3.342 -0.361 1.00 98.94 106 GLU A N 1
ATOM 828 C CA . GLU A 1 106 ? 1.836 -4.060 -1.566 1.00 98.94 106 GLU A CA 1
ATOM 829 C C . GLU A 1 106 ? 1.953 -3.074 -2.726 1.00 98.94 106 GLU A C 1
ATOM 831 O O . GLU A 1 106 ? 1.042 -2.285 -2.968 1.00 98.94 106 GLU A O 1
ATOM 836 N N . VAL A 1 107 ? 3.087 -3.108 -3.427 1.00 98.81 107 VAL A N 1
ATOM 837 C CA . VAL A 1 107 ? 3.323 -2.305 -4.630 1.00 98.81 107 VAL A CA 1
ATOM 838 C C . VAL A 1 107 ? 3.678 -3.244 -5.766 1.00 98.81 107 VAL A C 1
ATOM 840 O O . VAL A 1 107 ? 4.702 -3.930 -5.722 1.00 98.81 107 VAL A O 1
ATOM 843 N N . GLU A 1 108 ? 2.846 -3.237 -6.795 1.00 98.62 108 GLU A N 1
ATOM 844 C CA . GLU A 1 108 ? 3.037 -3.983 -8.023 1.00 98.62 108 GLU A CA 1
ATOM 845 C C . GLU A 1 108 ? 3.507 -3.072 -9.158 1.00 98.62 108 GLU A C 1
ATOM 847 O O . GLU A 1 108 ? 3.132 -1.898 -9.271 1.00 98.62 108 GLU A O 1
ATOM 852 N N . LYS A 1 109 ? 4.306 -3.658 -10.042 1.00 97.69 109 LYS A N 1
ATOM 853 C CA . LYS A 1 109 ? 4.892 -3.029 -11.215 1.00 97.69 109 LYS A CA 1
ATOM 8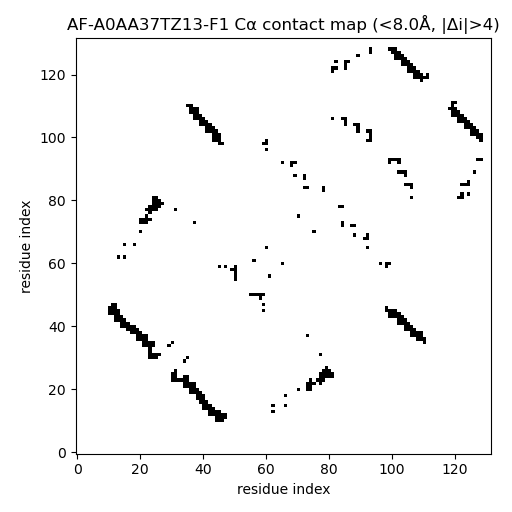54 C C . LYS A 1 109 ? 4.650 -3.925 -12.433 1.00 97.69 109 LYS A C 1
ATOM 856 O O . LYS A 1 109 ? 5.526 -4.713 -12.796 1.00 97.69 109 LYS A O 1
ATOM 861 N N . PRO A 1 110 ? 3.481 -3.798 -13.086 1.00 95.81 110 PRO A N 1
ATOM 862 C CA . PRO A 1 110 ? 3.145 -4.610 -14.256 1.00 95.81 110 PRO A CA 1
ATOM 863 C C . PRO A 1 110 ? 4.092 -4.372 -15.440 1.00 95.81 110 PRO A C 1
ATOM 865 O O . PRO A 1 110 ? 4.322 -5.264 -16.244 1.00 95.81 110 PRO A O 1
ATOM 868 N N . GLY A 1 111 ? 4.659 -3.164 -15.545 1.00 93.06 111 GLY A N 1
ATOM 869 C CA . GLY A 1 111 ? 5.592 -2.773 -16.606 1.00 93.06 111 GLY A CA 1
ATOM 870 C C . GLY A 1 111 ? 7.067 -3.052 -16.301 1.00 93.06 111 GLY A C 1
ATOM 871 O O . GLY A 1 111 ? 7.931 -2.423 -16.912 1.00 93.06 111 GLY A O 1
ATOM 872 N N . ALA A 1 112 ? 7.380 -3.927 -15.336 1.00 93.19 112 ALA A N 1
ATOM 873 C CA . ALA A 1 112 ? 8.763 -4.218 -14.966 1.00 93.19 112 ALA A CA 1
ATOM 874 C C . ALA A 1 112 ? 9.577 -4.702 -16.191 1.00 93.19 112 ALA A C 1
ATOM 876 O O . ALA A 1 112 ? 9.138 -5.621 -16.882 1.00 93.19 112 ALA A O 1
ATOM 877 N N . PRO A 1 113 ? 10.768 -4.130 -16.465 1.00 90.38 113 PRO A N 1
ATOM 878 C CA . PRO A 1 113 ? 11.544 -4.428 -17.669 1.00 90.38 113 PRO A CA 1
ATOM 879 C C . PRO A 1 113 ? 12.320 -5.743 -17.514 1.00 90.38 113 PRO A C 1
ATOM 881 O O . PRO A 1 113 ? 13.545 -5.758 -17.386 1.00 90.38 113 PRO A O 1
ATOM 884 N N . ILE A 1 114 ? 11.593 -6.858 -17.488 1.00 92.69 114 ILE A N 1
ATOM 885 C CA . ILE A 1 114 ? 12.145 -8.211 -17.419 1.00 92.69 114 ILE A CA 1
ATOM 886 C C . ILE A 1 114 ? 11.940 -8.882 -18.783 1.00 92.69 114 ILE A C 1
ATOM 888 O O . ILE A 1 114 ? 10.810 -8.921 -19.268 1.00 92.69 114 ILE A O 1
ATOM 892 N N . PRO A 1 115 ? 12.994 -9.434 -19.415 1.00 89.94 115 PRO A N 1
ATOM 893 C CA . PRO A 1 115 ? 12.860 -10.203 -20.649 1.00 89.94 115 PRO A CA 1
ATOM 894 C C . PRO A 1 115 ? 12.260 -11.588 -20.345 1.00 89.94 115 PRO A C 1
ATOM 896 O O . PRO A 1 115 ? 12.968 -12.590 -20.270 1.00 89.94 115 PRO A O 1
ATOM 899 N N . GLY A 1 116 ? 10.947 -11.630 -20.118 1.00 92.56 116 GLY A N 1
ATOM 900 C CA . GLY A 1 116 ? 10.178 -12.828 -19.785 1.00 92.56 116 GLY A CA 1
ATOM 901 C C . GLY A 1 116 ? 8.675 -12.543 -19.730 1.00 92.56 116 GLY A C 1
ATOM 902 O O . GLY A 1 116 ? 8.249 -11.400 -19.873 1.00 92.56 116 GLY A O 1
ATOM 903 N N . VAL A 1 117 ? 7.868 -13.587 -19.532 1.00 93.00 117 VAL A N 1
ATOM 904 C CA . VAL A 1 117 ? 6.406 -13.471 -19.417 1.00 93.00 117 VAL A CA 1
ATOM 905 C C . VAL A 1 117 ? 6.014 -13.624 -17.953 1.00 93.00 117 VAL A C 1
ATOM 907 O O . VAL A 1 117 ? 6.243 -14.674 -17.356 1.00 93.00 117 VAL A O 1
ATOM 910 N N . LEU A 1 118 ? 5.449 -12.566 -17.382 1.00 93.88 118 LEU A N 1
ATOM 911 C CA . LEU A 1 118 ? 4.960 -12.489 -16.009 1.00 93.88 118 LEU A CA 1
ATOM 912 C C . LEU A 1 118 ? 3.692 -11.633 -16.010 1.00 93.88 118 LEU A C 1
ATOM 914 O O . LEU A 1 118 ? 3.590 -10.709 -16.815 1.00 93.88 118 LEU A O 1
ATOM 918 N N . ASP A 1 119 ? 2.779 -11.882 -15.074 1.00 93.94 119 ASP A N 1
ATOM 919 C CA . ASP A 1 119 ? 1.639 -10.981 -14.870 1.00 93.94 119 ASP A CA 1
ATOM 920 C C . ASP A 1 119 ? 2.095 -9.652 -14.247 1.00 93.94 119 ASP A C 1
ATOM 922 O O . ASP A 1 119 ? 1.656 -8.576 -14.650 1.00 93.94 119 ASP A O 1
ATOM 926 N N . THR A 1 120 ? 2.988 -9.718 -13.251 1.00 96.25 120 THR A N 1
ATOM 927 C CA . THR A 1 120 ? 3.509 -8.545 -12.539 1.00 96.25 120 THR A CA 1
ATOM 928 C C . THR A 1 120 ? 4.728 -8.894 -11.678 1.00 96.25 120 THR A C 1
ATOM 930 O O . THR A 1 120 ? 4.974 -10.059 -11.353 1.00 96.25 120 THR A O 1
ATOM 933 N N . VAL A 1 121 ? 5.465 -7.870 -11.250 1.00 96.62 121 VAL A N 1
ATOM 934 C CA . VAL A 1 121 ? 6.435 -7.939 -10.146 1.00 96.62 121 VAL A CA 1
ATOM 935 C C . VAL A 1 121 ? 5.871 -7.150 -8.976 1.00 96.62 121 VAL A C 1
ATOM 937 O O . VAL A 1 121 ? 5.386 -6.041 -9.180 1.00 96.62 121 VAL A O 1
ATOM 940 N N . ARG A 1 122 ? 5.970 -7.666 -7.746 1.00 98.19 122 ARG A N 1
ATOM 941 C CA . ARG A 1 122 ? 5.500 -6.947 -6.556 1.00 98.19 122 ARG A CA 1
ATOM 942 C C . ARG A 1 122 ? 6.428 -7.065 -5.361 1.00 98.19 122 ARG A C 1
ATOM 944 O O . ARG A 1 122 ? 7.112 -8.074 -5.197 1.00 98.19 122 ARG A O 1
ATOM 951 N N . VAL A 1 123 ? 6.375 -6.057 -4.498 1.00 98.75 123 VAL A N 1
ATOM 952 C CA . VAL A 1 123 ? 6.911 -6.106 -3.133 1.00 98.75 123 VAL A CA 1
ATOM 953 C C . VAL A 1 123 ? 5.762 -5.968 -2.146 1.00 98.75 123 VAL A C 1
ATOM 955 O O . VAL A 1 123 ? 4.819 -5.222 -2.400 1.00 98.75 123 VAL A O 1
ATOM 958 N N . ARG A 1 124 ? 5.852 -6.668 -1.015 1.00 98.81 124 ARG A N 1
ATOM 959 C CA . ARG A 1 124 ? 4.894 -6.565 0.086 1.00 98.81 124 ARG A CA 1
ATOM 960 C C . ARG A 1 124 ? 5.648 -6.397 1.393 1.00 98.81 124 ARG A C 1
ATOM 962 O O . ARG A 1 124 ? 6.524 -7.202 1.703 1.00 98.81 124 ARG A O 1
ATOM 969 N N . ILE A 1 125 ? 5.312 -5.361 2.149 1.00 98.81 125 ILE A N 1
ATOM 970 C CA . ILE A 1 125 ? 5.923 -5.073 3.448 1.00 98.81 125 ILE A CA 1
ATOM 971 C C . ILE A 1 125 ? 4.853 -4.950 4.526 1.00 98.81 125 ILE A C 1
ATOM 973 O O . ILE A 1 125 ? 3.722 -4.568 4.245 1.00 98.81 125 ILE A O 1
ATOM 977 N N . TYR A 1 126 ? 5.240 -5.244 5.763 1.00 98.50 126 TYR A N 1
ATOM 978 C CA . TYR A 1 126 ? 4.453 -4.985 6.964 1.00 98.50 126 TYR A CA 1
ATOM 979 C C . TYR A 1 126 ? 5.206 -3.999 7.856 1.00 98.50 126 TYR A C 1
ATOM 981 O O . TYR A 1 126 ? 6.400 -4.192 8.118 1.00 98.50 126 TYR A O 1
ATOM 989 N N . ARG A 1 127 ? 4.530 -2.953 8.327 1.00 98.31 127 ARG A N 1
ATOM 990 C CA . ARG A 1 127 ? 5.065 -2.000 9.307 1.00 98.31 127 ARG A CA 1
ATOM 991 C C . ARG A 1 127 ? 4.042 -1.798 10.417 1.00 98.31 127 ARG A C 1
ATOM 993 O O . ARG A 1 127 ? 2.854 -1.662 10.148 1.00 98.31 127 ARG A O 1
ATOM 1000 N N . LYS A 1 128 ? 4.512 -1.774 11.660 1.00 96.50 128 LYS A N 1
ATOM 1001 C CA . LYS A 1 128 ? 3.713 -1.429 12.840 1.00 96.50 128 LYS A CA 1
ATOM 1002 C C . LYS A 1 128 ? 4.076 -0.008 13.262 1.00 96.50 128 LYS A C 1
ATOM 1004 O O . LYS A 1 128 ? 5.244 0.368 13.139 1.00 96.50 128 LYS A O 1
ATOM 1009 N N . ALA A 1 129 ? 3.100 0.761 13.738 1.00 92.00 129 ALA A N 1
ATOM 1010 C CA . ALA A 1 129 ? 3.389 2.017 14.419 1.00 92.00 129 ALA A CA 1
ATOM 1011 C C . ALA A 1 129 ? 4.349 1.744 15.597 1.00 92.00 129 ALA A C 1
ATOM 1013 O O . ALA A 1 129 ? 4.278 0.658 16.189 1.00 92.00 129 ALA A O 1
ATOM 1014 N N . PRO A 1 130 ? 5.261 2.673 15.931 1.00 84.50 130 PRO A N 1
ATOM 1015 C CA . PRO A 1 130 ? 6.074 2.549 17.132 1.00 84.50 130 PRO A CA 1
ATOM 1016 C C . PRO A 1 130 ? 5.179 2.272 18.342 1.00 84.50 130 PRO A C 1
ATOM 1018 O O . PRO A 1 130 ? 4.120 2.879 18.485 1.00 84.50 130 PRO A O 1
ATOM 1021 N N . SER A 1 131 ? 5.584 1.323 19.183 1.00 69.00 131 SER A N 1
ATOM 1022 C CA . SER A 1 131 ? 4.986 1.195 20.511 1.00 69.00 131 SER A CA 1
ATOM 1023 C C . SER A 1 131 ? 5.473 2.385 21.331 1.00 69.00 131 SER A C 1
ATOM 1025 O O . SER A 1 131 ? 6.686 2.598 21.388 1.00 69.00 131 SER A O 1
ATOM 1027 N N . ASP A 1 132 ? 4.545 3.142 21.911 1.00 54.47 132 ASP A N 1
ATOM 1028 C CA . ASP A 1 132 ? 4.859 4.129 22.950 1.00 54.47 132 ASP A CA 1
ATOM 1029 C C . ASP A 1 132 ? 5.501 3.461 24.181 1.00 54.47 132 ASP A C 1
ATOM 1031 O O . ASP A 1 132 ? 5.136 2.298 24.494 1.00 54.47 132 ASP A O 1
#

Radius of gyration: 17.1 Å; Cα contacts (8 Å, |Δi|>4): 225; chains: 1; bounding box: 39×27×57 Å

Solvent-accessible surface area (backbone atoms only — not comparable to full-atom values): 7705 Å² total; per-residue (Å²): 136,82,79,75,75,77,71,80,70,84,60,40,75,53,71,50,74,70,45,75,46,64,23,34,49,36,76,49,68,68,37,45,72,71,38,47,57,36,34,36,29,39,41,34,28,26,75,51,63,67,18,68,77,65,75,36,74,89,54,54,82,62,63,69,60,53,50,52,56,46,48,54,54,55,58,42,78,67,40,55,45,68,64,61,48,38,49,51,46,50,53,49,52,45,70,75,36,78,72,35,52,29,38,37,36,33,40,34,29,62,74,59,96,57,102,70,92,72,85,59,47,73,48,74,50,78,50,66,48,81,82,130

Sequence (132 aa):
MNKTGETDVLLDEIALLGMRFYGYHGAYEGERQLGQRFIVSLWLSIDLRRAGEADDLGLTVNYADVYAAVQKIVEGEPKRLLEALAERIAQTVLGEFPLIRSVVVEVEKPGAPIPGVLDTVRVRIYRKAPSD

Secondary structure (DSSP, 8-state):
-----------EEEEEEEEEEEE---SSHHHHHH-EEEEEEEEEEE--HHHHHHT-GGGS--HHHHHHHHHHHHSSS--S-HHHHHHHHHHHHHHH-TT--EEEEEEEETT---SS--S-EEEEEEEEPPP-

Organism: NCBI:txid89784

pLDDT: mean 92.5, std 13.76, range [35.38, 98.94]

Mean predicted aligned error: 4.96 Å

InterPro domains:
  IPR006156 Dihydroneopterin aldolase [PTHR42844] (11-128)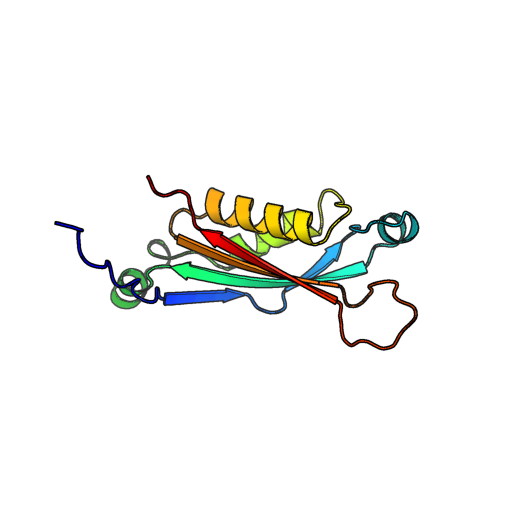
  IPR006156 Dihydroneopterin aldolase [TIGR00525] (12-126)
  IPR006157 Dihydroneopterin aldolase/epimerase domain [PF02152] (14-125)
  IPR006157 Dihydroneopterin aldolase/epimerase domain [SM00905] (14-127)
  IPR006157 Dihydroneopterin aldolase/epimerase domain [TIGR00526] (12-129)
  IPR006157 Dihydroneopterin aldolase/epimerase domain [cd00534] (12-128)
  IPR043133 GTP cyclohydrolase I, C-terminal/NADPH-dependent 7-cyano-7-deazaguanine reductase [G3DSA:3.30.1130.10] (11-129)

Nearest PDB structures (foldseek):
  5f3m-assembly1_A  TM=9.894E-01  e=7.830E-16  Bacillus anthracis str. 'Ames Ancestor'
  1sql-assembly2_M  TM=9.670E-01  e=8.356E-16  Arabidopsis thaliana
  2nm2-assembly1_C  TM=9.856E-01  e=7.912E-14  Staphylococcus aureus
  2cg8-assembly1_C-2  TM=9.762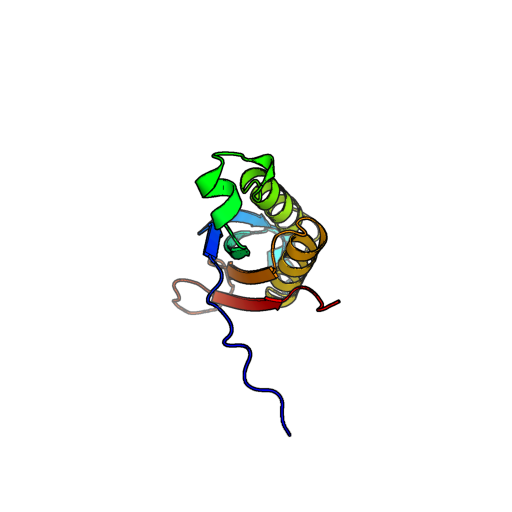E-01  e=1.169E-13  Streptococcus pneumoniae
  7su7-assembly1_D  TM=9.569E-01  e=1.532E-11  Yersinia pestis